Protein AF-Q1PW00-F1 (afdb_monomer)

Organism: Kuenenia stuttgartiensis (NCBI:txid174633)

Secondary structure (DSSP, 8-state):
-HHHHS---S--EEEEEEEEGGGTSEEEEEEE----S-GGG----SSS------HHHHHTT-TTTTTTTS-------HHHHHHHHHHHHHH--

Sequence (93 aa):
MLEEIGYKPAVMYKMGFDVVRDLGNLSIHSYCCPLTIIIEKIDLQEGMDLCLFSLKEIVTKELYSRRIRRFFPVIESPYLVDTMKKLDLYFTL

Radius of gyration: 15.08 Å; Cα contacts (8 Å, |Δi|>4): 88; chains: 1; bounding box: 34×32×36 Å

Structure (mmCIF, N/CA/C/O backbone):
data_AF-Q1PW00-F1
#
_entry.id   AF-Q1PW00-F1
#
loop_
_atom_site.group_PDB
_atom_site.id
_atom_site.type_symbol
_atom_site.label_atom_id
_atom_site.label_alt_id
_atom_site.label_comp_id
_atom_site.label_asym_id
_atom_site.label_entity_id
_atom_site.label_seq_id
_atom_site.pdbx_PDB_ins_code
_atom_site.Cartn_x
_atom_site.Cartn_y
_atom_site.Cartn_z
_atom_site.occupancy
_atom_site.B_iso_or_equiv
_atom_site.auth_seq_id
_atom_site.auth_comp_id
_atom_site.auth_asym_id
_atom_site.auth_atom_id
_atom_site.pdbx_PDB_model_num
ATOM 1 N N . MET A 1 1 ? 7.431 -7.131 -1.972 1.00 83.12 1 MET A N 1
ATOM 2 C CA . MET A 1 1 ? 6.164 -7.885 -2.145 1.00 83.12 1 MET A CA 1
ATOM 3 C C . MET A 1 1 ? 6.389 -9.382 -2.130 1.00 83.12 1 MET A C 1
ATOM 5 O O . MET A 1 1 ? 5.680 -10.027 -1.381 1.00 83.12 1 MET A O 1
ATOM 9 N N . LEU A 1 2 ? 7.331 -9.939 -2.904 1.00 92.12 2 LEU A N 1
ATOM 10 C CA . LEU A 1 2 ? 7.569 -11.386 -2.856 1.00 92.12 2 LEU A CA 1
ATOM 11 C C . LEU A 1 2 ? 7.994 -11.852 -1.456 1.00 92.12 2 LEU A C 1
ATOM 13 O O . LEU A 1 2 ? 7.402 -12.787 -0.950 1.00 92.12 2 LEU A O 1
ATOM 17 N N . GLU A 1 3 ? 8.956 -11.163 -0.842 1.00 93.00 3 GLU A N 1
ATOM 18 C CA . GLU A 1 3 ? 9.452 -11.479 0.511 1.00 93.00 3 GLU A CA 1
ATOM 19 C C . GLU A 1 3 ? 8.418 -11.175 1.603 1.00 93.00 3 GLU A C 1
ATOM 21 O O . GLU A 1 3 ? 8.274 -11.936 2.541 1.00 93.00 3 GLU A O 1
ATOM 26 N N . GLU A 1 4 ? 7.652 -10.092 1.451 1.00 91.38 4 GLU A N 1
ATOM 27 C CA . GLU A 1 4 ? 6.685 -9.647 2.468 1.00 91.38 4 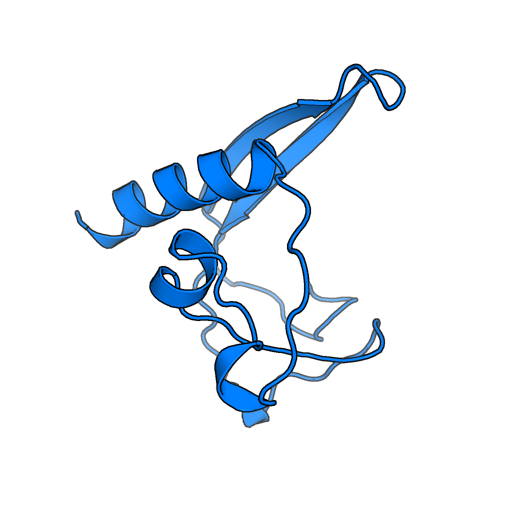GLU A CA 1
ATOM 28 C C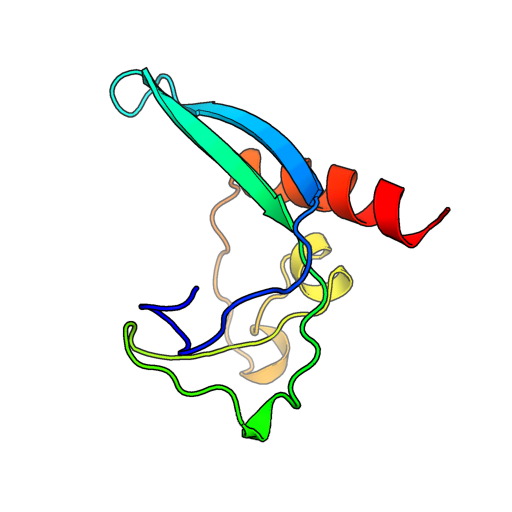 . GLU A 1 4 ? 5.379 -10.457 2.458 1.00 91.38 4 GLU A C 1
ATOM 30 O O . GLU A 1 4 ? 4.851 -10.821 3.504 1.00 91.38 4 GLU A O 1
ATOM 35 N N . ILE A 1 5 ? 4.824 -10.709 1.266 1.00 93.00 5 ILE A N 1
ATOM 36 C CA . ILE A 1 5 ? 3.470 -11.263 1.091 1.00 93.00 5 ILE A CA 1
ATOM 37 C C . ILE A 1 5 ? 3.398 -12.436 0.095 1.00 93.00 5 ILE A C 1
ATOM 39 O O . ILE A 1 5 ? 2.331 -12.730 -0.452 1.00 93.00 5 ILE A O 1
ATOM 43 N N . GLY A 1 6 ? 4.538 -13.033 -0.268 1.00 92.06 6 GLY A N 1
ATOM 44 C CA . GLY A 1 6 ? 4.597 -14.159 -1.206 1.00 92.06 6 GLY A CA 1
ATOM 45 C C . GLY A 1 6 ? 4.138 -13.840 -2.638 1.00 92.06 6 GLY A C 1
ATOM 46 O O . GLY A 1 6 ? 3.980 -14.747 -3.456 1.00 92.06 6 GLY A O 1
ATOM 47 N N . TYR A 1 7 ? 3.903 -12.566 -2.977 1.00 92.50 7 TYR A N 1
ATOM 48 C CA . TYR A 1 7 ? 3.267 -12.173 -4.237 1.00 92.50 7 TYR A CA 1
ATOM 49 C C . TYR A 1 7 ? 4.242 -11.501 -5.203 1.00 92.50 7 TYR A C 1
ATOM 51 O O . TYR A 1 7 ? 4.917 -10.519 -4.880 1.00 92.50 7 TYR A O 1
ATOM 59 N N . LYS A 1 8 ? 4.253 -11.998 -6.443 1.00 92.75 8 LYS A N 1
ATOM 60 C CA . LYS A 1 8 ? 4.968 -11.388 -7.563 1.00 92.75 8 LYS A CA 1
ATOM 61 C C . LYS A 1 8 ? 3.964 -10.757 -8.537 1.00 92.75 8 LYS A C 1
ATOM 63 O O . LYS A 1 8 ? 3.267 -11.499 -9.230 1.00 92.75 8 LYS A O 1
ATOM 68 N N . PRO A 1 9 ? 3.894 -9.418 -8.636 1.00 91.44 9 PRO A N 1
ATOM 69 C CA . PRO A 1 9 ? 3.006 -8.767 -9.590 1.00 91.44 9 PRO A CA 1
ATOM 70 C C . PRO A 1 9 ? 3.452 -9.031 -11.034 1.00 91.44 9 PRO A C 1
ATOM 72 O O . PRO A 1 9 ? 4.645 -9.013 -11.339 1.00 91.44 9 PRO A O 1
ATOM 75 N N . ALA A 1 10 ? 2.486 -9.236 -11.933 1.00 92.00 10 ALA A N 1
ATOM 76 C CA . ALA A 1 10 ? 2.749 -9.358 -13.370 1.00 92.00 10 ALA A CA 1
ATOM 77 C C . ALA A 1 10 ? 3.098 -8.005 -14.014 1.00 92.00 10 ALA A C 1
ATOM 79 O O . ALA A 1 10 ? 3.898 -7.944 -14.945 1.00 92.00 10 ALA A O 1
ATOM 80 N N . VAL A 1 11 ? 2.498 -6.923 -13.510 1.00 90.88 11 VAL A N 1
ATOM 81 C CA . VAL A 1 11 ? 2.689 -5.553 -13.996 1.00 90.88 11 VAL A CA 1
ATOM 82 C C . VAL A 1 11 ? 2.792 -4.612 -12.801 1.00 90.88 11 VAL A C 1
ATOM 84 O O . VAL A 1 11 ? 2.082 -4.784 -11.810 1.00 90.88 11 VAL A O 1
ATOM 87 N N . MET A 1 12 ? 3.664 -3.610 -12.901 1.00 90.81 12 MET A N 1
ATOM 88 C CA . MET A 1 12 ? 3.808 -2.531 -11.926 1.00 90.81 12 MET A CA 1
ATOM 89 C C . MET A 1 12 ? 3.824 -1.185 -12.647 1.00 90.81 12 MET A C 1
ATOM 91 O O . MET A 1 12 ? 4.480 -1.037 -13.677 1.00 90.81 12 MET A O 1
ATOM 95 N N . TYR A 1 13 ? 3.147 -0.196 -12.075 1.00 87.19 13 TYR A N 1
ATOM 96 C CA . TYR A 1 13 ? 3.086 1.166 -12.589 1.00 87.19 13 TYR A CA 1
ATOM 97 C C . TYR A 1 13 ? 3.825 2.099 -11.641 1.00 87.19 13 TYR A C 1
ATOM 99 O O . TYR A 1 13 ? 3.610 2.077 -10.428 1.00 87.19 13 TYR A O 1
ATOM 107 N N . LYS A 1 14 ? 4.728 2.917 -12.184 1.00 87.19 14 LYS A N 1
ATOM 108 C CA . LYS A 1 14 ? 5.450 3.911 -11.392 1.00 87.19 14 LYS A CA 1
ATOM 109 C C . LYS A 1 14 ? 4.497 5.040 -11.015 1.00 87.19 14 LYS A C 1
ATOM 111 O O . LYS A 1 14 ? 3.978 5.731 -11.884 1.00 87.19 14 LYS A O 1
ATOM 116 N N . MET A 1 15 ? 4.337 5.256 -9.717 1.00 82.56 15 MET A N 1
ATOM 117 C CA . MET A 1 15 ? 3.485 6.312 -9.181 1.00 82.56 15 MET A CA 1
ATOM 118 C C . MET A 1 15 ? 4.268 7.598 -8.969 1.00 82.56 15 MET A C 1
ATOM 120 O O . MET A 1 15 ? 3.796 8.680 -9.308 1.00 82.56 15 MET A O 1
ATOM 124 N N . GLY A 1 16 ? 5.474 7.508 -8.409 1.00 82.12 16 GLY A N 1
ATOM 125 C CA . GLY A 1 16 ? 6.185 8.707 -7.999 1.00 82.12 16 GLY A CA 1
ATOM 126 C C . GLY A 1 16 ? 7.593 8.475 -7.488 1.00 82.12 16 GLY A C 1
ATOM 127 O O . GLY A 1 16 ? 8.095 7.352 -7.430 1.00 82.12 16 GLY A O 1
ATOM 128 N N . PHE A 1 17 ? 8.219 9.594 -7.160 1.00 84.44 17 PHE A N 1
ATOM 129 C CA . PHE A 1 17 ? 9.522 9.685 -6.538 1.00 84.44 17 PHE A CA 1
ATOM 130 C C . PHE A 1 17 ? 9.485 10.844 -5.551 1.00 84.44 17 PHE A C 1
ATOM 132 O O . PHE A 1 17 ? 9.037 11.925 -5.931 1.00 84.44 17 PHE A O 1
ATOM 139 N N . ASP A 1 18 ? 9.973 10.615 -4.338 1.00 82.06 18 ASP A N 1
ATOM 140 C CA . ASP A 1 18 ? 10.049 11.614 -3.279 1.00 82.06 18 ASP A CA 1
ATOM 141 C C . ASP A 1 18 ? 11.408 11.521 -2.575 1.00 82.06 18 ASP A C 1
ATOM 143 O O . ASP A 1 18 ? 12.001 10.447 -2.480 1.00 82.06 18 ASP A O 1
ATOM 147 N N . VAL A 1 19 ? 11.913 12.650 -2.074 1.00 82.44 19 VAL A N 1
ATOM 148 C CA . VAL A 1 19 ? 13.161 12.702 -1.298 1.00 82.44 19 VAL A CA 1
ATOM 149 C C . VAL A 1 19 ? 12.847 13.188 0.105 1.00 82.44 19 VAL A C 1
ATOM 151 O O . VAL A 1 19 ? 12.428 14.330 0.298 1.00 82.44 19 VAL A O 1
ATOM 154 N N . VAL A 1 20 ? 13.094 12.334 1.092 1.00 81.25 20 VAL A N 1
ATOM 155 C CA . VAL A 1 20 ? 12.947 12.660 2.509 1.00 81.25 20 VAL A CA 1
ATOM 156 C C . VAL A 1 20 ? 14.263 13.244 3.008 1.00 81.25 20 VAL A C 1
ATOM 158 O O . VAL A 1 20 ? 15.187 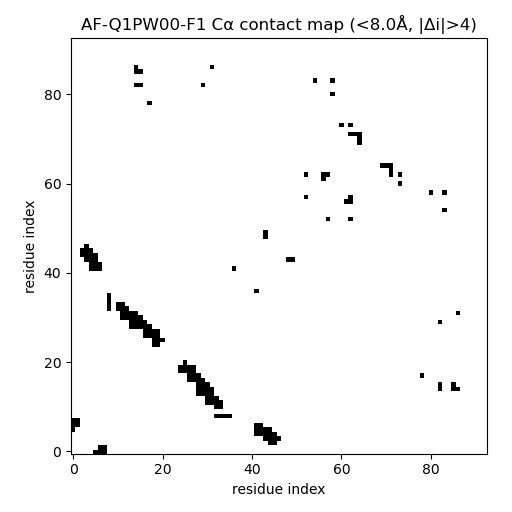12.530 3.399 1.00 81.25 20 VAL A O 1
ATOM 161 N N . ARG A 1 21 ? 14.357 14.575 2.958 1.00 78.50 21 ARG A N 1
ATOM 162 C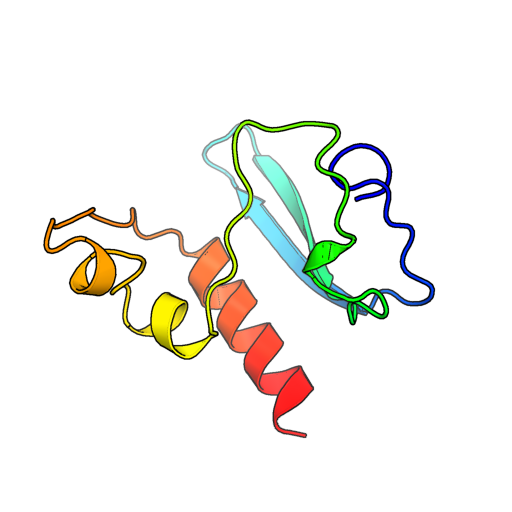 CA . ARG A 1 21 ? 15.574 15.322 3.319 1.00 78.50 21 ARG A CA 1
ATOM 163 C C . ARG A 1 21 ? 15.986 15.095 4.775 1.00 78.50 21 ARG A C 1
ATOM 165 O O . ARG A 1 21 ? 17.164 14.877 5.045 1.00 78.50 21 ARG A O 1
ATOM 172 N N . ASP A 1 22 ? 15.011 15.037 5.676 1.00 77.81 22 ASP A N 1
ATOM 173 C CA . ASP A 1 22 ? 15.235 14.950 7.126 1.00 77.81 22 ASP A CA 1
ATOM 174 C C . ASP A 1 22 ? 15.734 13.569 7.597 1.00 77.81 22 ASP A C 1
ATOM 176 O O . ASP A 1 22 ? 16.203 13.432 8.723 1.00 77.81 22 ASP A O 1
ATOM 180 N N . LEU A 1 23 ? 15.687 12.546 6.732 1.00 76.81 23 LEU A N 1
ATOM 181 C CA . LEU A 1 23 ? 16.195 11.192 6.996 1.00 76.81 23 LEU A CA 1
ATOM 182 C C . LEU A 1 23 ? 17.452 10.894 6.166 1.00 76.81 23 LEU A C 1
ATOM 184 O O . LEU A 1 23 ? 17.568 9.842 5.542 1.00 76.81 23 LEU A O 1
ATOM 188 N N . GLY A 1 24 ? 18.388 11.845 6.117 1.00 79.12 24 GLY A N 1
ATOM 189 C CA . GLY A 1 24 ? 19.662 11.663 5.413 1.00 79.12 24 GLY A CA 1
ATOM 190 C C . GLY A 1 24 ? 19.526 11.633 3.889 1.00 79.12 24 GLY A C 1
ATOM 191 O O . GLY A 1 24 ? 20.280 10.927 3.225 1.00 79.12 24 GLY A O 1
ATOM 192 N N . ASN A 1 25 ? 18.580 12.399 3.332 1.00 81.94 25 ASN A N 1
ATOM 193 C CA . ASN A 1 25 ? 18.274 12.436 1.894 1.00 81.94 25 ASN A CA 1
ATOM 194 C C . ASN A 1 25 ? 17.843 11.083 1.311 1.00 81.94 25 ASN A C 1
ATOM 196 O O . ASN A 1 25 ? 18.208 10.722 0.188 1.00 81.94 25 ASN A O 1
ATOM 200 N N . LEU A 1 26 ? 17.037 10.338 2.066 1.00 87.19 26 LEU A N 1
ATOM 201 C CA . LEU A 1 26 ? 16.502 9.068 1.605 1.00 87.19 26 LEU A CA 1
ATOM 202 C C . LEU A 1 26 ? 15.577 9.292 0.405 1.00 87.19 26 LEU A C 1
ATOM 204 O O . LEU A 1 26 ? 14.692 10.146 0.425 1.00 87.19 26 LEU A O 1
ATOM 208 N N . SER A 1 27 ? 15.801 8.522 -0.652 1.00 88.38 27 SER A N 1
ATOM 209 C CA . SER A 1 27 ? 15.016 8.577 -1.881 1.00 88.38 27 SER A CA 1
ATOM 210 C C . SER A 1 27 ? 13.994 7.448 -1.900 1.00 88.38 27 SER A C 1
ATOM 212 O O . SER A 1 27 ? 14.355 6.281 -1.759 1.00 88.38 27 SER A O 1
ATOM 214 N N . ILE A 1 28 ? 12.722 7.789 -2.083 1.00 86.19 28 ILE A N 1
ATOM 215 C CA . ILE A 1 28 ? 11.605 6.847 -2.099 1.00 86.19 28 ILE A CA 1
ATOM 216 C C . ILE A 1 28 ? 11.036 6.780 -3.510 1.00 86.19 28 ILE A C 1
ATOM 218 O O . ILE A 1 28 ? 10.713 7.798 -4.118 1.00 86.19 28 ILE A O 1
ATOM 222 N N . HIS A 1 29 ? 10.882 5.561 -4.022 1.00 87.50 29 HIS A N 1
ATOM 223 C CA . HIS A 1 29 ? 10.210 5.292 -5.286 1.00 87.50 29 HIS A CA 1
ATOM 224 C C . HIS A 1 29 ? 8.922 4.524 -5.021 1.00 87.50 29 HIS A C 1
ATOM 226 O O . HIS A 1 29 ? 8.946 3.435 -4.449 1.00 87.50 29 HIS A O 1
ATOM 232 N N . SER A 1 30 ? 7.805 5.079 -5.473 1.00 86.44 30 SER A N 1
ATOM 233 C CA . SER A 1 30 ? 6.480 4.510 -5.240 1.00 86.44 30 SER A CA 1
ATOM 234 C C . SER A 1 30 ? 5.965 3.854 -6.513 1.00 86.44 30 SER A C 1
ATOM 236 O O . SER A 1 30 ? 6.026 4.441 -7.599 1.00 86.44 30 SER A O 1
ATOM 238 N N . TYR A 1 31 ? 5.398 2.661 -6.369 1.00 88.31 31 TYR A N 1
ATOM 239 C CA . TYR A 1 31 ? 4.786 1.894 -7.450 1.00 88.31 31 TYR A CA 1
ATOM 240 C C . TYR A 1 31 ? 3.418 1.378 -7.004 1.00 88.31 31 TYR A C 1
ATOM 242 O O . TYR A 1 31 ? 3.196 1.168 -5.813 1.00 88.31 31 TYR A O 1
ATOM 250 N N . CYS A 1 32 ? 2.516 1.149 -7.954 1.00 88.50 32 CYS A N 1
ATOM 251 C CA . CYS A 1 32 ? 1.256 0.453 -7.720 1.00 88.50 32 CYS A CA 1
ATOM 252 C C . CYS A 1 32 ? 1.141 -0.761 -8.645 1.00 88.50 32 CYS A C 1
ATOM 254 O O . CYS A 1 32 ? 1.749 -0.819 -9.715 1.00 88.50 32 CYS A O 1
ATOM 256 N N . CYS A 1 33 ? 0.357 -1.748 -8.230 1.00 89.44 33 CYS A N 1
ATOM 257 C CA . CYS A 1 33 ? 0.004 -2.885 -9.066 1.00 89.44 33 CYS A CA 1
ATOM 258 C C . CYS A 1 33 ? -1.365 -3.432 -8.653 1.00 89.44 33 CYS A C 1
ATOM 260 O O . CYS A 1 33 ? -1.685 -3.415 -7.460 1.00 89.44 33 CYS A O 1
ATOM 262 N N . PRO A 1 34 ? -2.158 -3.961 -9.597 1.00 87.62 34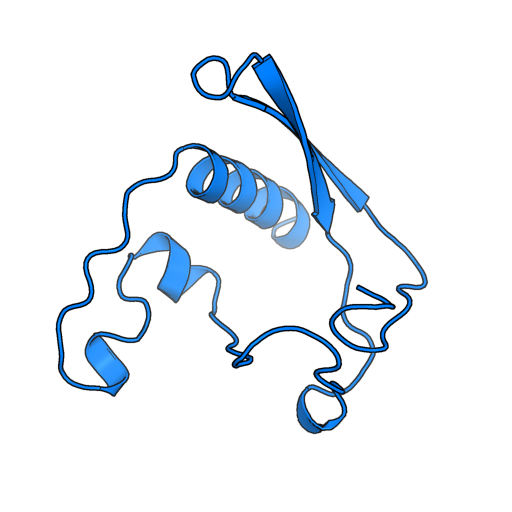 PRO A N 1
ATOM 263 C CA . PRO A 1 34 ? -3.344 -4.723 -9.247 1.00 87.62 34 PRO A CA 1
ATOM 264 C C . PRO A 1 34 ? -2.9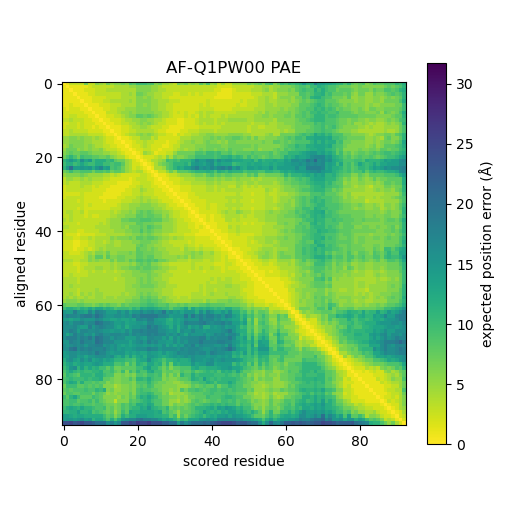36 -6.032 -8.557 1.00 87.62 34 PRO A C 1
ATOM 266 O O . PRO A 1 34 ? -2.083 -6.782 -9.045 1.00 87.62 34 PRO A O 1
ATOM 269 N N . LEU A 1 35 ? -3.560 -6.314 -7.415 1.00 89.38 35 LEU A N 1
ATOM 270 C CA . LEU A 1 35 ? -3.504 -7.633 -6.792 1.00 89.38 35 LEU A CA 1
ATOM 271 C C . LEU A 1 35 ? -4.453 -8.557 -7.560 1.00 89.38 35 LEU A C 1
ATOM 273 O O . LEU A 1 35 ? -5.659 -8.332 -7.576 1.00 89.38 35 LEU A O 1
ATOM 277 N N . THR A 1 36 ? -3.907 -9.580 -8.219 1.00 91.06 36 THR A N 1
ATOM 278 C CA . THR A 1 36 ? -4.698 -10.575 -8.969 1.00 91.06 36 THR A CA 1
ATOM 279 C C . THR A 1 36 ? -4.984 -11.837 -8.158 1.00 91.06 36 THR A C 1
ATOM 281 O O . THR A 1 36 ? -5.615 -12.767 -8.655 1.00 91.06 36 THR A O 1
ATOM 284 N N . ILE A 1 37 ? -4.490 -11.895 -6.922 1.00 91.00 37 ILE A N 1
ATOM 285 C CA . ILE A 1 37 ? -4.797 -12.947 -5.955 1.00 91.00 37 ILE A CA 1
ATOM 286 C C . ILE A 1 37 ? -5.979 -12.522 -5.087 1.00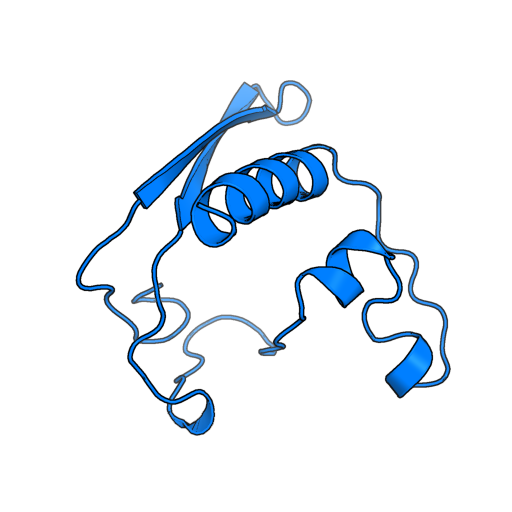 91.00 37 ILE A C 1
ATOM 288 O O . ILE A 1 37 ? -6.178 -11.336 -4.830 1.00 91.00 37 ILE A O 1
ATOM 292 N N . ILE A 1 38 ? -6.755 -13.500 -4.623 1.00 91.12 38 ILE A N 1
ATOM 293 C CA . ILE A 1 38 ? -7.782 -13.242 -3.610 1.00 91.12 38 ILE A CA 1
ATOM 294 C C . ILE A 1 38 ? -7.113 -12.929 -2.268 1.00 91.12 38 ILE A C 1
ATOM 296 O O . ILE A 1 38 ? -6.049 -13.471 -1.960 1.00 91.12 38 ILE A O 1
ATOM 300 N N . ILE A 1 39 ? -7.739 -12.057 -1.483 1.00 88.88 39 ILE A N 1
ATOM 301 C CA . ILE A 1 39 ? -7.167 -11.497 -0.251 1.00 88.88 39 ILE A CA 1
ATOM 302 C C . ILE A 1 39 ? -6.861 -12.595 0.770 1.00 88.88 39 ILE A C 1
ATOM 304 O O . ILE A 1 39 ? -5.822 -12.570 1.417 1.00 88.88 39 ILE A O 1
ATOM 308 N N . GLU A 1 40 ? -7.723 -13.604 0.866 1.00 90.06 40 GLU A N 1
ATOM 309 C CA . GLU A 1 40 ? -7.602 -14.724 1.802 1.00 90.06 40 GLU A CA 1
ATOM 310 C C . GLU A 1 40 ? -6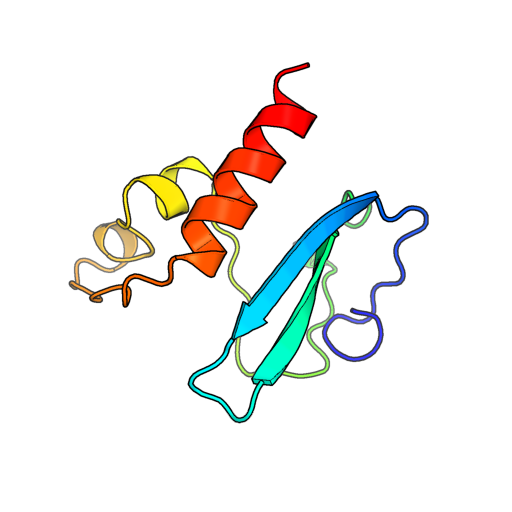.413 -15.643 1.487 1.00 90.06 40 GLU A C 1
ATOM 312 O O . GLU A 1 40 ? -6.062 -16.497 2.296 1.00 90.06 40 GLU A O 1
ATOM 317 N N . LYS A 1 41 ? -5.806 -15.495 0.302 1.00 91.00 41 LYS A N 1
ATOM 318 C CA . LYS A 1 41 ? -4.606 -16.228 -0.122 1.00 91.00 41 LYS A CA 1
ATOM 319 C C . LYS A 1 41 ? -3.325 -15.407 0.007 1.00 91.00 41 LYS A C 1
ATOM 321 O O . LYS A 1 41 ? -2.281 -15.875 -0.439 1.00 91.00 41 LYS A O 1
ATOM 326 N N . ILE A 1 42 ? -3.397 -14.193 0.553 1.00 91.00 42 ILE A N 1
ATOM 327 C CA . ILE A 1 42 ? -2.199 -13.415 0.859 1.00 91.00 42 ILE A CA 1
ATOM 328 C C . ILE A 1 42 ? -1.453 -14.133 1.986 1.00 91.00 42 ILE A C 1
ATOM 330 O O . ILE A 1 42 ? -1.982 -14.296 3.083 1.00 91.00 42 ILE A O 1
ATOM 334 N N . ASP A 1 43 ? -0.235 -14.572 1.686 1.00 91.31 43 ASP A N 1
ATOM 335 C CA . ASP A 1 43 ? 0.653 -15.259 2.619 1.00 91.31 43 ASP A CA 1
ATOM 336 C C . ASP A 1 43 ? 1.601 -14.237 3.245 1.00 91.31 43 ASP A C 1
ATOM 338 O O . ASP A 1 43 ? 2.525 -13.780 2.580 1.00 91.31 43 ASP A O 1
ATOM 342 N N . LEU A 1 44 ? 1.338 -13.824 4.487 1.00 93.31 44 LEU A N 1
ATOM 343 C CA . LEU A 1 44 ? 2.166 -12.847 5.194 1.00 93.31 44 LEU A CA 1
ATOM 344 C C . LEU A 1 44 ? 3.449 -13.528 5.693 1.00 93.31 44 LEU A C 1
ATOM 346 O O . LEU A 1 44 ? 3.432 -14.233 6.701 1.00 93.31 44 LEU A O 1
ATOM 350 N N . GLN A 1 45 ? 4.545 -13.324 4.967 1.00 94.25 45 GLN A N 1
ATOM 351 C CA . GLN A 1 45 ? 5.844 -13.944 5.241 1.00 94.25 45 GLN A CA 1
ATOM 352 C C . GLN A 1 45 ? 6.710 -13.076 6.160 1.00 94.25 45 GLN A C 1
ATOM 354 O O . GLN A 1 45 ? 7.411 -13.605 7.023 1.00 94.25 45 GLN A O 1
ATOM 359 N N . GLU A 1 46 ? 6.605 -11.753 6.028 1.00 91.62 46 GLU A N 1
ATOM 360 C CA . GLU A 1 46 ? 7.214 -10.768 6.924 1.00 91.62 46 GLU A CA 1
ATOM 361 C C . GLU A 1 46 ? 6.159 -9.760 7.415 1.00 91.62 46 GLU A C 1
ATOM 363 O O . GLU A 1 46 ? 5.092 -9.598 6.825 1.00 91.62 46 GLU A O 1
ATOM 368 N N . GLY A 1 47 ? 6.437 -9.096 8.542 1.00 86.94 47 GLY A N 1
ATOM 369 C CA . GLY A 1 47 ? 5.483 -8.214 9.223 1.00 86.94 47 GLY A CA 1
ATOM 370 C C . GLY A 1 47 ? 4.645 -8.915 10.301 1.00 86.94 47 GLY A C 1
ATOM 371 O O . GLY A 1 47 ? 4.672 -10.130 10.463 1.00 86.94 47 GLY A O 1
ATOM 372 N N . MET A 1 48 ? 3.935 -8.121 11.111 1.00 88.06 48 MET A N 1
ATOM 373 C CA . MET A 1 48 ? 3.149 -8.634 12.247 1.00 88.06 48 MET A CA 1
ATOM 374 C C . MET A 1 48 ? 1.666 -8.835 11.930 1.00 88.06 48 MET A C 1
ATOM 376 O O . MET A 1 48 ? 1.016 -9.647 12.583 1.00 88.06 48 MET A O 1
ATOM 380 N N . ASP A 1 49 ? 1.119 -8.054 10.999 1.00 85.81 49 ASP A N 1
ATOM 381 C CA . ASP A 1 49 ? -0.307 -8.052 10.676 1.00 85.81 49 ASP A CA 1
ATOM 382 C C . ASP A 1 49 ? -0.535 -7.516 9.254 1.00 85.81 49 ASP A C 1
ATOM 384 O O . ASP A 1 49 ? 0.286 -6.763 8.720 1.00 85.81 49 ASP A O 1
ATOM 388 N N . LEU A 1 50 ? -1.672 -7.877 8.660 1.00 84.75 50 LEU A N 1
ATOM 389 C CA . LEU A 1 50 ? -2.118 -7.427 7.347 1.00 84.75 50 LEU A CA 1
ATOM 390 C C . LEU A 1 50 ? -3.489 -6.760 7.481 1.00 84.75 50 LEU A C 1
ATOM 392 O O . LEU A 1 50 ? -4.453 -7.359 7.955 1.00 84.75 50 LEU A O 1
ATOM 396 N N . CYS A 1 51 ? -3.613 -5.534 6.978 1.00 83.12 51 CYS A N 1
ATOM 397 C CA . CYS A 1 51 ? -4.890 -4.838 6.926 1.00 83.12 51 CYS A CA 1
ATOM 398 C C . CYS A 1 51 ? -5.107 -4.167 5.571 1.00 83.12 51 CYS A C 1
ATOM 400 O O . CYS A 1 51 ? -4.170 -3.669 4.947 1.00 83.12 51 CYS A O 1
ATOM 402 N N . LEU A 1 52 ? -6.366 -4.130 5.136 1.00 84.12 52 LEU A N 1
ATOM 403 C CA . LEU A 1 52 ? -6.789 -3.445 3.923 1.00 84.12 52 LEU A CA 1
ATOM 404 C C . LEU A 1 52 ? -7.677 -2.258 4.274 1.00 84.12 52 LEU A C 1
ATOM 406 O O . LEU A 1 52 ? -8.626 -2.372 5.055 1.00 84.12 52 LEU A O 1
ATOM 410 N N . PHE A 1 53 ? -7.385 -1.134 3.631 1.00 80.94 53 PHE A N 1
ATOM 411 C CA . PHE A 1 53 ? -8.125 0.108 3.775 1.00 80.94 53 PHE A CA 1
ATOM 412 C C . PHE A 1 53 ? -8.617 0.568 2.412 1.00 80.94 53 PHE A C 1
ATOM 414 O O . PHE A 1 53 ? -7.887 0.523 1.420 1.00 80.94 53 PHE A O 1
ATOM 421 N N . SER A 1 54 ? -9.855 1.044 2.366 1.00 79.88 54 SER A N 1
ATOM 422 C CA . SER A 1 54 ? -10.342 1.777 1.204 1.00 79.88 54 SER A CA 1
ATOM 423 C C . SER A 1 54 ? -9.632 3.125 1.091 1.00 79.88 54 SER A C 1
ATOM 425 O O . SER A 1 54 ? -9.267 3.733 2.099 1.00 79.88 54 SER A O 1
ATOM 427 N N . LEU A 1 55 ? -9.518 3.651 -0.132 1.00 78.69 55 LEU A N 1
ATOM 428 C CA . LEU A 1 55 ? -8.979 4.995 -0.361 1.00 78.69 55 LEU A CA 1
ATOM 429 C C . LEU A 1 55 ? -9.711 6.045 0.491 1.00 78.69 55 LEU A C 1
ATOM 431 O O . LEU A 1 55 ? -9.081 6.913 1.085 1.00 78.69 55 LEU A O 1
ATOM 435 N N . LYS A 1 56 ? -11.036 5.907 0.635 1.00 78.56 56 LYS A N 1
ATOM 436 C CA . LYS A 1 56 ? -11.856 6.771 1.490 1.00 78.56 56 LYS A CA 1
ATOM 437 C C . LYS A 1 56 ? -11.406 6.744 2.951 1.00 78.56 56 LYS A C 1
ATOM 439 O O . LYS A 1 56 ? -11.272 7.811 3.534 1.00 78.56 56 LYS A O 1
ATOM 444 N N . GLU A 1 57 ? -11.175 5.567 3.536 1.00 78.12 57 GLU A N 1
ATOM 445 C CA . GLU A 1 57 ? -10.721 5.450 4.933 1.00 78.12 57 GLU A CA 1
ATOM 446 C C . GLU A 1 57 ? -9.353 6.107 5.149 1.00 78.12 57 GLU A C 1
ATOM 448 O O . GLU A 1 57 ? -9.128 6.728 6.190 1.00 78.12 57 GLU A O 1
ATOM 453 N N . ILE A 1 58 ? -8.460 6.011 4.160 1.00 77.75 58 ILE A N 1
ATOM 454 C CA . ILE A 1 58 ? -7.146 6.657 4.212 1.00 77.75 58 ILE A CA 1
ATOM 455 C C . ILE A 1 58 ? -7.288 8.182 4.089 1.00 77.75 58 ILE A C 1
ATOM 457 O O . ILE A 1 58 ? -6.729 8.917 4.903 1.00 77.75 58 ILE A O 1
ATOM 461 N N . VAL A 1 59 ? -8.085 8.671 3.133 1.00 75.75 59 VAL A N 1
ATOM 462 C CA . VAL A 1 59 ? -8.306 10.111 2.904 1.00 75.75 59 VAL A CA 1
ATOM 463 C C . VAL A 1 59 ? -8.995 10.781 4.093 1.00 75.75 59 VAL A C 1
ATOM 465 O O . VAL A 1 59 ? -8.591 11.872 4.492 1.00 75.75 59 VAL A O 1
ATOM 468 N N . THR A 1 60 ? -10.011 10.148 4.690 1.00 76.56 60 THR A N 1
ATOM 469 C CA . THR A 1 60 ? -10.709 10.720 5.855 1.00 76.56 60 THR A CA 1
ATOM 470 C C . THR A 1 60 ? -9.903 10.615 7.145 1.00 76.56 60 THR A C 1
ATOM 472 O O . THR A 1 60 ? -10.300 11.211 8.143 1.00 76.56 60 THR A O 1
ATOM 475 N N . LYS A 1 61 ? -8.775 9.887 7.140 1.00 71.88 61 LYS A N 1
ATOM 476 C CA . LYS A 1 61 ? -7.937 9.602 8.318 1.00 71.88 61 LYS A CA 1
ATOM 477 C C . LYS A 1 61 ? -8.682 8.866 9.435 1.00 71.88 61 LYS A C 1
ATOM 479 O O . LYS A 1 61 ? -8.219 8.813 10.568 1.00 71.88 61 LYS A O 1
ATOM 484 N N . GLU A 1 62 ? -9.816 8.246 9.125 1.00 70.56 62 GLU A N 1
ATOM 485 C CA . GLU A 1 62 ? -10.605 7.460 10.080 1.00 70.56 62 GLU A CA 1
ATOM 486 C C . GLU A 1 62 ? -10.219 5.977 10.049 1.00 70.56 62 GLU A C 1
ATOM 488 O O . GLU A 1 62 ? -11.043 5.100 10.328 1.00 70.56 62 GLU A O 1
ATOM 493 N N . LEU A 1 63 ? -8.956 5.700 9.709 1.00 69.75 63 LEU A N 1
ATOM 494 C CA . LEU A 1 63 ? -8.370 4.366 9.671 1.00 69.75 63 LEU A CA 1
ATOM 495 C C . LEU A 1 63 ? -8.651 3.659 10.995 1.00 69.75 63 LEU A C 1
ATOM 497 O O . LEU A 1 63 ? -8.217 4.112 12.055 1.00 69.75 63 LEU A O 1
ATOM 501 N N . TYR A 1 64 ? -9.413 2.564 10.932 1.00 65.69 64 TYR A N 1
ATOM 502 C CA . TYR A 1 64 ? -9.730 1.680 12.060 1.00 65.69 64 TYR A CA 1
ATOM 503 C C . TYR A 1 64 ? -10.535 2.291 13.224 1.00 65.69 64 TYR A C 1
ATOM 505 O O . TYR A 1 64 ? -11.260 1.562 13.900 1.00 65.69 64 TYR A O 1
ATOM 513 N N . SER A 1 65 ? -10.497 3.608 13.443 1.00 68.44 65 SER A N 1
ATOM 514 C CA . SER A 1 65 ? -11.005 4.248 14.662 1.00 68.44 65 SER A CA 1
ATOM 515 C C . SER A 1 65 ? -12.506 4.032 14.865 1.00 68.44 65 SER A C 1
ATOM 517 O O . SER A 1 65 ? -12.965 3.789 15.983 1.00 68.44 65 SER A O 1
ATOM 519 N N . ARG A 1 66 ? -13.274 4.029 13.766 1.00 66.81 66 ARG A N 1
ATOM 520 C CA . ARG A 1 66 ? -14.709 3.710 13.791 1.00 66.81 66 ARG A CA 1
ATOM 521 C C . ARG A 1 66 ? -14.983 2.233 14.082 1.00 66.81 66 ARG A C 1
ATOM 523 O O . ARG A 1 66 ? -15.932 1.933 14.800 1.00 66.81 66 ARG A O 1
ATOM 530 N N . ARG A 1 67 ? -14.160 1.317 13.554 1.00 68.56 67 ARG A N 1
ATOM 531 C CA . ARG A 1 67 ? -14.360 -0.138 13.689 1.00 68.56 67 ARG A CA 1
ATOM 532 C C . ARG A 1 67 ? -14.109 -0.623 15.116 1.00 68.56 67 ARG A C 1
ATOM 534 O O . ARG A 1 67 ? -14.866 -1.451 15.605 1.00 68.56 67 ARG A O 1
ATOM 541 N N . ILE A 1 68 ? -13.103 -0.073 15.797 1.00 73.88 68 ILE A N 1
ATOM 542 C CA . ILE A 1 68 ? -12.721 -0.500 17.157 1.00 73.88 68 ILE A CA 1
ATOM 543 C C . ILE A 1 68 ? -13.059 0.515 18.258 1.00 73.88 68 ILE A C 1
ATOM 545 O O . ILE A 1 68 ? -12.618 0.358 19.393 1.00 73.88 68 ILE A O 1
ATOM 549 N N . ARG A 1 69 ? -13.860 1.547 17.939 1.00 72.19 69 ARG A N 1
ATOM 550 C CA . ARG A 1 69 ? -14.320 2.605 18.866 1.00 72.19 69 ARG A CA 1
ATOM 551 C C . ARG A 1 69 ? -13.192 3.226 19.699 1.00 72.19 69 ARG A C 1
ATOM 553 O O . ARG A 1 69 ? -13.360 3.518 20.881 1.00 72.19 69 ARG A O 1
ATOM 560 N N . ARG A 1 70 ? -12.028 3.422 19.085 1.00 66.25 70 ARG A N 1
ATOM 561 C CA . ARG A 1 70 ? -10.836 3.948 19.754 1.00 66.25 70 ARG A CA 1
ATOM 562 C C . ARG A 1 70 ? -10.083 4.845 18.786 1.00 66.25 70 ARG A C 1
ATOM 564 O O . ARG A 1 70 ? -9.921 4.483 17.629 1.00 66.25 70 ARG A O 1
ATOM 571 N N . PHE A 1 71 ? -9.677 6.024 19.244 1.00 63.59 71 PHE A N 1
ATOM 572 C CA . PHE A 1 71 ? -9.004 7.007 18.400 1.00 63.59 71 PHE A CA 1
ATOM 573 C C . PHE A 1 71 ? -7.529 6.640 18.236 1.00 63.59 71 PHE A C 1
ATOM 575 O O . PHE A 1 71 ? -6.797 6.580 19.225 1.00 63.59 71 PHE A O 1
ATOM 582 N N . PHE A 1 72 ? -7.106 6.407 16.996 1.00 63.66 72 PHE A N 1
ATOM 583 C CA . PHE A 1 72 ? -5.700 6.241 16.642 1.00 63.66 72 PHE A CA 1
ATOM 584 C C . PHE A 1 72 ? -5.272 7.443 15.803 1.00 63.66 72 PHE A C 1
ATOM 586 O O . PHE A 1 72 ? -5.704 7.549 14.654 1.00 63.66 72 PHE A O 1
ATOM 593 N N . PRO A 1 73 ? -4.465 8.370 16.350 1.00 59.72 73 PRO A N 1
ATOM 594 C CA . PRO A 1 73 ? -3.968 9.485 15.564 1.00 59.72 73 PRO A CA 1
ATOM 595 C C . PRO A 1 73 ? -3.057 8.945 14.460 1.00 59.72 73 PRO A C 1
ATOM 597 O O . PRO A 1 73 ? -2.001 8.373 14.726 1.00 59.72 73 PRO A O 1
ATOM 600 N N . VAL A 1 74 ? -3.477 9.124 13.211 1.00 63.16 74 VAL A N 1
ATOM 601 C CA . VAL A 1 74 ? -2.625 8.877 12.049 1.00 63.16 74 VAL A CA 1
ATOM 602 C C . VAL A 1 74 ? -1.690 10.073 11.936 1.00 63.16 74 VAL A C 1
ATOM 604 O O . VAL A 1 74 ? -2.153 11.199 11.745 1.00 63.16 74 VAL A O 1
ATOM 607 N N . ILE A 1 75 ? -0.385 9.845 12.085 1.00 65.62 75 ILE A N 1
ATOM 608 C CA . ILE A 1 75 ? 0.619 10.890 11.864 1.00 65.62 75 ILE A CA 1
ATOM 609 C C . ILE A 1 75 ? 0.473 11.371 10.421 1.00 65.62 75 ILE A C 1
ATOM 611 O O . ILE A 1 75 ? 0.479 10.566 9.486 1.00 65.62 75 ILE A O 1
ATOM 615 N N . GLU A 1 76 ? 0.319 12.680 10.235 1.00 62.53 76 GLU A N 1
ATOM 616 C CA . GLU A 1 76 ? 0.283 13.249 8.895 1.00 62.53 76 GLU A CA 1
ATOM 617 C C . GLU A 1 76 ? 1.622 13.009 8.204 1.00 62.53 76 GLU A C 1
ATOM 619 O O . GLU A 1 76 ? 2.661 13.517 8.618 1.00 62.53 76 GLU A O 1
ATOM 624 N N . SER A 1 77 ? 1.582 12.220 7.134 1.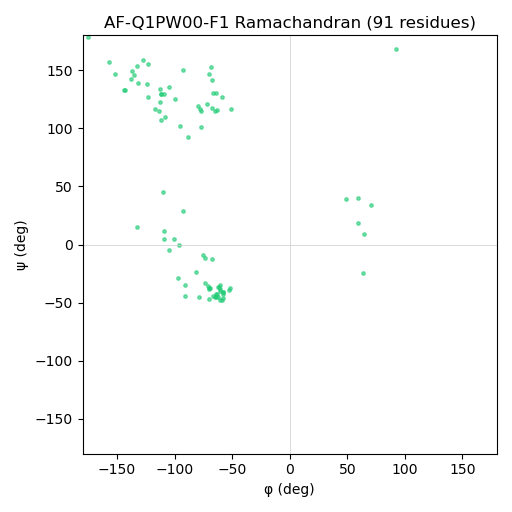00 67.88 77 SER A N 1
ATOM 625 C CA . SER A 1 77 ? 2.713 12.021 6.244 1.00 67.88 77 SER A CA 1
ATOM 626 C C . SER A 1 77 ? 2.363 12.621 4.882 1.00 67.88 77 SER A C 1
ATOM 628 O O . SER A 1 77 ? 1.447 12.112 4.224 1.00 67.88 77 SER A O 1
ATOM 630 N N . PRO A 1 78 ? 3.066 13.681 4.435 1.00 67.50 78 PRO A N 1
ATOM 631 C CA . PRO A 1 78 ? 2.873 14.261 3.104 1.00 67.50 78 PRO A CA 1
ATOM 632 C C . PRO A 1 78 ? 2.962 13.202 1.998 1.00 67.50 78 PRO A C 1
ATOM 634 O O . PRO A 1 78 ? 2.154 13.185 1.074 1.00 67.50 78 PRO A O 1
ATOM 637 N N . TYR A 1 79 ? 3.864 12.233 2.177 1.00 67.12 79 TYR A N 1
ATOM 638 C CA . TYR A 1 79 ? 4.074 11.116 1.261 1.00 67.12 79 TYR A CA 1
ATOM 639 C C . TYR A 1 79 ? 2.810 10.272 1.031 1.00 67.12 79 TYR A C 1
ATOM 641 O O . TYR A 1 79 ? 2.494 9.908 -0.104 1.00 67.12 79 TYR A O 1
ATOM 649 N N . LEU A 1 80 ? 2.053 9.980 2.094 1.00 68.69 80 LEU A N 1
ATOM 650 C CA . LEU A 1 80 ? 0.823 9.192 2.000 1.00 68.69 80 LEU A CA 1
ATOM 651 C C . LEU A 1 80 ? -0.252 9.955 1.211 1.00 68.69 80 LEU A C 1
ATOM 653 O O . LEU A 1 80 ? -0.889 9.394 0.321 1.00 68.69 80 LEU A O 1
ATOM 657 N N . VAL A 1 81 ? -0.411 11.251 1.492 1.00 70.56 81 VAL A N 1
ATOM 658 C CA . VAL A 1 81 ? -1.385 12.122 0.815 1.00 70.56 81 VAL A CA 1
ATOM 659 C C . VAL A 1 81 ? -1.061 12.277 -0.669 1.00 70.56 81 VAL A C 1
ATOM 661 O O . VAL A 1 81 ? -1.954 12.153 -1.510 1.00 70.56 81 VAL A O 1
ATOM 664 N N . ASP A 1 82 ? 0.204 12.504 -1.011 1.00 74.50 82 ASP A N 1
ATOM 665 C CA . ASP A 1 82 ? 0.614 12.697 -2.401 1.00 74.50 82 ASP A CA 1
ATOM 666 C C . ASP A 1 82 ? 0.549 11.396 -3.205 1.00 74.50 82 ASP A C 1
ATOM 668 O O . ASP A 1 82 ? 0.136 11.406 -4.367 1.00 74.50 82 ASP A O 1
ATOM 672 N N . THR A 1 83 ? 0.864 10.258 -2.582 1.00 74.00 83 THR A N 1
ATOM 673 C CA . THR A 1 83 ? 0.675 8.937 -3.199 1.00 74.00 83 THR A CA 1
ATOM 674 C C . THR A 1 83 ? -0.804 8.656 -3.472 1.00 74.00 83 THR A C 1
ATOM 676 O O . THR A 1 83 ? -1.141 8.194 -4.562 1.00 74.00 83 THR A O 1
ATOM 679 N N . MET A 1 84 ? -1.704 8.990 -2.539 1.00 73.31 84 MET A N 1
ATOM 680 C CA . MET A 1 84 ? -3.150 8.825 -2.731 1.00 73.31 84 MET A CA 1
ATOM 681 C C . MET A 1 84 ? -3.703 9.669 -3.876 1.00 73.31 84 MET A C 1
ATOM 683 O O . MET A 1 84 ? -4.452 9.147 -4.695 1.00 73.31 84 MET A O 1
ATOM 687 N N . LYS A 1 85 ? -3.317 10.950 -3.970 1.00 75.75 85 LYS A N 1
ATOM 688 C CA . LYS A 1 85 ? -3.731 11.817 -5.089 1.00 75.75 85 LYS A CA 1
ATOM 689 C C . LYS A 1 85 ? -3.312 11.229 -6.431 1.00 75.75 85 LYS A C 1
ATOM 691 O O . LYS A 1 85 ? -4.077 11.260 -7.389 1.00 75.75 85 LYS A O 1
ATOM 696 N N . LYS A 1 86 ? -2.096 10.676 -6.494 1.00 75.62 86 LYS A N 1
ATOM 697 C CA . LYS A 1 86 ? -1.607 9.998 -7.694 1.00 75.62 86 LYS A CA 1
ATOM 698 C C . LYS A 1 86 ? -2.440 8.743 -7.971 1.00 75.62 86 LYS A C 1
ATOM 700 O O . LYS A 1 86 ? -2.840 8.563 -9.106 1.00 75.62 86 LYS A O 1
ATOM 705 N N . LEU A 1 87 ? -2.748 7.903 -6.976 1.00 74.69 87 LEU A N 1
ATOM 706 C CA . LEU A 1 87 ? -3.595 6.712 -7.175 1.00 74.69 87 LEU A CA 1
ATOM 707 C C . LEU A 1 87 ? -4.980 7.072 -7.731 1.00 74.69 87 LEU A C 1
ATOM 709 O O . LEU A 1 87 ? -5.415 6.455 -8.697 1.00 74.69 87 LEU A O 1
ATOM 713 N N . ASP A 1 88 ? -5.632 8.090 -7.174 1.00 71.88 88 ASP A N 1
ATOM 714 C CA . ASP A 1 88 ? -6.962 8.541 -7.605 1.00 71.88 88 ASP A CA 1
ATOM 715 C C . ASP A 1 88 ? -6.986 8.949 -9.092 1.00 71.88 88 ASP A C 1
ATOM 717 O O . ASP A 1 88 ? -7.879 8.552 -9.839 1.00 71.88 88 ASP A O 1
ATOM 721 N N . LEU A 1 89 ? -5.937 9.636 -9.564 1.00 69.81 89 LEU A N 1
ATOM 722 C CA . LEU A 1 89 ? -5.755 9.982 -10.982 1.00 69.81 89 LEU A CA 1
ATOM 723 C C . LEU A 1 89 ? -5.670 8.756 -11.907 1.00 69.81 89 LEU A C 1
ATOM 725 O O . LEU A 1 89 ? -6.131 8.829 -13.040 1.00 69.81 89 LEU A O 1
ATOM 729 N N . TYR A 1 90 ? -5.082 7.646 -11.452 1.00 66.56 90 TYR A N 1
ATOM 730 C CA . TYR A 1 90 ? -4.922 6.433 -12.267 1.00 66.56 90 TYR A CA 1
ATOM 731 C C . TYR A 1 90 ? -6.177 5.552 -12.313 1.00 66.56 90 TYR A C 1
ATOM 733 O O . TYR A 1 90 ? -6.309 4.762 -13.243 1.00 66.56 90 TYR A O 1
ATOM 741 N N . PHE A 1 91 ? -7.070 5.650 -11.323 1.00 65.12 91 PHE A N 1
ATOM 742 C CA . PHE A 1 91 ? -8.274 4.809 -11.232 1.00 65.12 91 PHE A CA 1
ATOM 743 C C . PHE A 1 91 ? -9.579 5.536 -11.596 1.00 65.12 91 PHE A C 1
ATOM 745 O O . PHE A 1 91 ? -10.628 4.896 -11.640 1.00 65.12 91 PHE A O 1
ATOM 752 N N . THR A 1 92 ? -9.522 6.845 -11.863 1.00 59.41 92 THR A N 1
ATOM 753 C CA . THR A 1 92 ? -10.681 7.673 -12.263 1.00 59.41 92 THR A CA 1
ATOM 754 C C . THR A 1 92 ? -10.629 8.105 -13.743 1.00 59.41 92 THR A C 1
ATOM 756 O O . THR A 1 92 ? -11.485 8.865 -14.194 1.00 59.41 92 THR A O 1
ATOM 759 N N . LEU A 1 93 ? -9.641 7.617 -14.503 1.00 45.06 93 LEU A N 1
ATOM 760 C CA . LEU A 1 93 ? -9.553 7.693 -15.970 1.00 45.06 93 LEU A CA 1
ATOM 761 C C . LEU A 1 93 ? -9.959 6.352 -16.591 1.00 45.06 93 LEU A C 1
ATOM 763 O O . LEU A 1 93 ? -10.576 6.388 -17.677 1.00 45.06 93 LEU A O 1
#

Mean predicted aligned error: 7.24 Å

pLDDT: mean 79.79, std 10.41, range [45.06, 94.25]

Solvent-accessible surface area (backbone atoms only — not comparable to full-atom values): 6113 Å² total; per-residue (Å²): 87,47,72,38,35,66,41,79,71,93,57,76,44,83,67,51,74,49,70,44,61,94,66,81,58,40,74,46,77,43,68,47,59,79,78,89,65,62,76,91,70,60,43,77,68,46,84,93,79,85,87,89,76,54,72,64,38,59,74,71,56,52,55,63,22,75,81,69,76,45,89,56,90,71,79,90,48,71,68,60,56,55,49,48,56,50,51,52,62,71,75,76,111

Foldseek 3Di:
DCQFFVDDAPDKAWQDWDFDVVVVRDIDTDIDGDDPDDPVNGHGNDDDDDDDDDLVCLVVVVPCCVVVVHDDRDPDDPVSVSSSVSVCVVVVD